Protein AF-A0AAI8TZX7-F1 (afdb_monomer)

Mean predicted aligned error: 7.52 Å

Structure (mmCIF, N/CA/C/O backbone):
data_AF-A0AAI8TZX7-F1
#
_entry.id   AF-A0AAI8TZX7-F1
#
loop_
_atom_site.group_PDB
_atom_site.id
_atom_site.type_symbol
_atom_site.label_atom_id
_atom_site.label_alt_id
_atom_site.label_comp_id
_atom_site.label_asym_id
_atom_site.label_entity_id
_atom_site.label_seq_id
_atom_site.pdbx_PDB_ins_code
_atom_site.Cartn_x
_atom_site.Cartn_y
_atom_site.Cartn_z
_atom_site.occupancy
_atom_site.B_iso_or_equiv
_atom_site.auth_seq_id
_atom_site.auth_comp_id
_atom_site.auth_asym_id
_at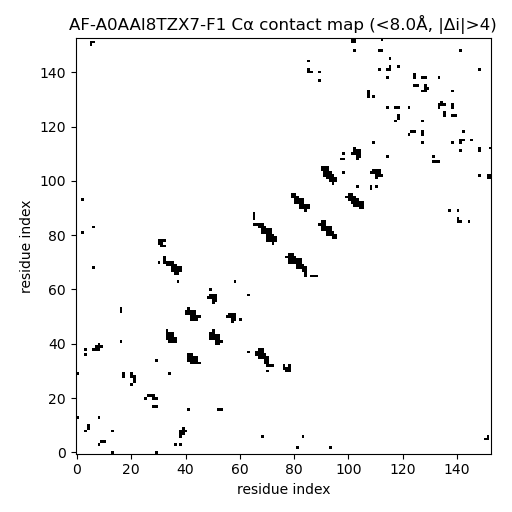om_site.auth_atom_id
_atom_site.pdbx_PDB_model_num
ATOM 1 N N . MET A 1 1 ? -3.632 8.788 9.626 1.00 55.75 1 MET A N 1
ATOM 2 C CA . MET A 1 1 ? -4.712 9.477 8.866 1.00 55.75 1 MET A CA 1
ATOM 3 C C . MET A 1 1 ? -4.371 9.672 7.390 1.00 55.75 1 MET A C 1
ATOM 5 O O . MET A 1 1 ? -5.175 9.258 6.572 1.00 55.75 1 MET A O 1
ATOM 9 N N . ARG A 1 2 ? -3.212 10.247 7.018 1.00 63.22 2 ARG A N 1
ATOM 10 C CA . ARG A 1 2 ? -2.814 10.387 5.598 1.00 63.22 2 ARG A CA 1
ATOM 11 C C . ARG A 1 2 ? -2.735 9.040 4.861 1.00 63.22 2 ARG A C 1
ATOM 13 O O . ARG A 1 2 ? -3.331 8.931 3.805 1.00 63.22 2 ARG A O 1
ATOM 20 N N . ALA A 1 3 ? -2.107 8.025 5.461 1.00 61.03 3 ALA A N 1
ATOM 21 C CA . ALA A 1 3 ? -2.055 6.663 4.914 1.00 61.03 3 ALA A CA 1
ATOM 22 C C . ALA A 1 3 ? -3.452 6.090 4.603 1.00 61.03 3 ALA A C 1
ATOM 24 O O . ALA A 1 3 ? -3.717 5.698 3.478 1.00 61.03 3 ALA A O 1
ATOM 25 N N . LEU A 1 4 ? -4.379 6.146 5.567 1.00 65.88 4 LEU A N 1
ATOM 26 C CA . LEU A 1 4 ? -5.759 5.670 5.395 1.00 65.88 4 LEU A CA 1
ATOM 27 C C . LEU A 1 4 ? -6.553 6.456 4.339 1.00 65.88 4 LEU A C 1
ATOM 29 O O . LEU A 1 4 ? -7.367 5.887 3.625 1.00 65.88 4 LEU A O 1
ATOM 33 N N . ARG A 1 5 ? -6.320 7.769 4.227 1.00 66.75 5 ARG A N 1
ATOM 34 C CA . ARG A 1 5 ? -6.920 8.583 3.164 1.00 66.75 5 ARG A CA 1
ATOM 35 C C . ARG A 1 5 ? -6.368 8.191 1.793 1.00 66.75 5 ARG A C 1
ATOM 37 O O . ARG A 1 5 ? -7.134 8.090 0.847 1.00 66.75 5 ARG A O 1
ATOM 44 N N . ASN A 1 6 ? -5.057 7.981 1.693 1.00 66.62 6 ASN A N 1
ATOM 45 C CA . ASN A 1 6 ? -4.415 7.534 0.459 1.00 66.62 6 ASN A CA 1
ATOM 46 C C . ASN A 1 6 ? -4.840 6.097 0.089 1.00 66.62 6 ASN A C 1
ATOM 48 O O . ASN A 1 6 ? -4.897 5.763 -1.083 1.00 66.62 6 ASN A O 1
ATOM 52 N N . ALA A 1 7 ? -5.235 5.281 1.069 1.00 65.88 7 ALA A N 1
ATOM 53 C CA . ALA A 1 7 ? -5.876 3.985 0.849 1.00 65.88 7 ALA A CA 1
ATOM 54 C C . ALA A 1 7 ? -7.352 4.085 0.388 1.00 65.88 7 ALA A C 1
ATOM 56 O O . ALA A 1 7 ? -8.047 3.077 0.364 1.00 65.88 7 ALA A O 1
ATOM 57 N N . GLY A 1 8 ? -7.855 5.283 0.060 1.00 66.62 8 GLY A N 1
ATOM 58 C CA . GLY A 1 8 ? -9.186 5.492 -0.525 1.00 66.62 8 GLY A CA 1
ATOM 59 C C . GLY A 1 8 ? -10.312 5.811 0.464 1.00 66.62 8 GLY A C 1
ATOM 60 O O . GLY A 1 8 ? -11.426 6.114 0.037 1.00 66.62 8 GLY A O 1
ATOM 61 N N . ILE A 1 9 ? -10.055 5.824 1.778 1.00 71.25 9 ILE A N 1
ATOM 62 C CA . ILE A 1 9 ? -11.135 5.995 2.762 1.00 71.25 9 ILE A CA 1
ATOM 63 C C . ILE A 1 9 ? -11.617 7.456 2.818 1.00 71.25 9 ILE A C 1
ATOM 65 O O . ILE A 1 9 ? -10.820 8.370 3.081 1.00 71.25 9 ILE A O 1
ATOM 69 N N . PRO A 1 10 ? -12.938 7.714 2.706 1.00 74.81 10 PRO A N 1
ATOM 70 C CA . PRO A 1 10 ? -13.490 9.054 2.864 1.00 74.81 10 PRO A CA 1
ATOM 71 C C . PRO A 1 10 ? -13.187 9.661 4.243 1.00 74.81 10 PRO A C 1
ATOM 73 O O . PRO A 1 10 ? -13.473 9.073 5.289 1.00 74.81 10 PRO A O 1
ATOM 76 N N . MET A 1 11 ? -12.702 10.908 4.269 1.00 76.94 11 MET A N 1
ATOM 77 C CA . MET A 1 11 ? -12.326 11.615 5.509 1.00 76.94 11 MET A CA 1
ATOM 78 C C . MET A 1 11 ? -13.459 11.723 6.541 1.00 76.94 11 MET A C 1
ATOM 80 O O . MET A 1 11 ? -13.203 11.736 7.744 1.00 76.94 11 MET A O 1
ATOM 84 N N . GLN A 1 12 ? -14.712 11.810 6.092 1.00 77.88 12 GLN A N 1
ATOM 85 C CA . GLN A 1 12 ? -15.871 11.846 6.987 1.00 77.88 12 GLN A CA 1
ATOM 86 C C . GLN A 1 12 ? -16.063 10.514 7.721 1.00 77.88 12 GLN A C 1
ATOM 88 O O . GLN A 1 12 ? -16.384 10.510 8.908 1.00 77.88 12 GLN A O 1
ATOM 93 N N . LYS A 1 13 ? -15.816 9.396 7.031 1.00 73.56 13 LYS A N 1
ATOM 94 C CA . LYS A 1 13 ? -15.921 8.047 7.589 1.00 73.56 13 LYS A CA 1
ATOM 95 C C . LYS A 1 13 ? -14.802 7.776 8.588 1.00 73.56 13 LYS A C 1
ATOM 97 O O . LYS A 1 13 ? -15.076 7.311 9.688 1.00 73.56 13 LYS A O 1
ATOM 102 N N . LEU A 1 14 ? -13.576 8.192 8.254 1.00 74.62 14 LEU A N 1
ATOM 103 C CA . LEU A 1 14 ? -12.437 8.169 9.178 1.00 74.62 14 LEU A CA 1
ATOM 104 C C . LEU A 1 14 ? -12.723 8.931 10.474 1.00 74.62 14 LEU A C 1
ATOM 106 O O . LEU A 1 14 ? -12.406 8.441 11.554 1.00 74.62 14 LEU A O 1
ATOM 110 N N . ARG A 1 15 ? -13.321 10.125 10.374 1.00 76.19 15 ARG A N 1
ATOM 111 C CA . ARG A 1 15 ? -13.675 10.929 11.551 1.00 76.19 15 ARG A CA 1
ATOM 112 C C . ARG A 1 15 ? -14.724 10.245 12.419 1.00 76.19 15 ARG A C 1
ATOM 114 O O . ARG A 1 15 ? -14.495 10.132 13.612 1.00 76.19 15 ARG A O 1
ATOM 121 N N . ARG A 1 16 ? -15.812 9.743 11.823 1.00 77.69 16 ARG A N 1
ATOM 122 C CA . ARG A 1 16 ? -16.857 9.024 12.570 1.00 77.69 16 ARG A CA 1
ATOM 123 C C . ARG A 1 16 ? -16.295 7.818 13.309 1.00 77.69 16 ARG A C 1
ATOM 125 O O . ARG A 1 16 ? -16.440 7.745 14.517 1.00 77.69 16 ARG A O 1
ATOM 132 N N . ALA A 1 17 ? -15.551 6.961 12.613 1.00 72.75 17 ALA A N 1
ATOM 133 C CA . ALA A 1 17 ? -14.928 5.806 13.246 1.00 72.75 17 ALA A CA 1
ATOM 134 C C . ALA A 1 17 ? -13.955 6.209 14.365 1.00 72.75 17 ALA A C 1
ATOM 136 O O . ALA A 1 17 ? -13.944 5.585 15.418 1.00 72.75 17 ALA A O 1
ATOM 137 N N . ALA A 1 18 ? -13.163 7.273 14.180 1.00 73.06 18 ALA A N 1
ATOM 138 C CA . ALA A 1 18 ? -12.299 7.778 15.245 1.00 73.06 18 ALA A CA 1
ATOM 139 C C . ALA A 1 18 ? -13.096 8.251 16.468 1.00 73.06 18 ALA A C 1
ATOM 141 O O . ALA A 1 18 ? -12.660 8.026 17.594 1.00 73.06 18 ALA A O 1
ATOM 142 N N . ASP A 1 19 ? -14.224 8.925 16.254 1.00 76.19 19 ASP A N 1
ATOM 143 C CA . ASP A 1 19 ? -15.061 9.464 17.323 1.00 76.19 19 ASP A CA 1
ATOM 144 C C . ASP A 1 19 ? -15.831 8.358 18.061 1.00 76.19 19 ASP A C 1
ATOM 146 O O . ASP A 1 19 ? -15.884 8.392 19.291 1.00 76.19 19 ASP A O 1
ATOM 150 N N . ASP A 1 20 ? -16.337 7.351 17.343 1.00 71.00 20 ASP A N 1
ATOM 151 C CA . ASP A 1 20 ? -16.995 6.169 17.916 1.00 71.00 20 ASP A CA 1
ATOM 152 C C . ASP A 1 20 ? -16.009 5.380 18.790 1.00 71.00 20 ASP A C 1
ATOM 154 O O . ASP A 1 20 ? -16.275 5.080 19.954 1.00 71.00 20 ASP A O 1
ATOM 158 N N . LEU A 1 21 ? -14.807 5.139 18.266 1.00 68.19 21 LEU A N 1
ATOM 159 C CA . LEU A 1 21 ? -13.759 4.397 18.960 1.00 68.19 21 LEU A CA 1
ATOM 160 C C . LEU A 1 21 ? -13.156 5.161 20.149 1.00 68.19 21 LEU A C 1
ATOM 162 O O . LEU A 1 21 ? -12.768 4.549 21.146 1.00 68.19 21 LEU A O 1
ATOM 166 N N . ARG A 1 22 ? -13.067 6.497 20.077 1.00 70.94 22 ARG A N 1
ATOM 167 C CA . ARG A 1 22 ? -12.566 7.338 21.182 1.00 70.94 22 ARG A CA 1
ATOM 168 C C . ARG A 1 22 ? -13.424 7.218 22.432 1.00 70.94 22 ARG A C 1
ATOM 170 O O . ARG A 1 22 ? -12.877 7.217 23.533 1.00 70.94 22 ARG A O 1
ATOM 177 N N . GLN A 1 23 ? -14.742 7.127 22.261 1.00 65.94 23 GLN A N 1
ATOM 178 C CA . GLN A 1 23 ? -15.689 7.036 23.374 1.00 65.94 23 GLN A CA 1
ATOM 179 C C . GLN A 1 23 ? -15.546 5.724 24.149 1.00 65.94 23 GLN A C 1
ATOM 181 O O . GLN A 1 23 ? -15.790 5.698 25.353 1.00 65.94 23 GLN A O 1
ATOM 186 N N . THR A 1 24 ? -15.112 4.658 23.480 1.00 60.28 24 THR A N 1
ATOM 187 C CA . THR A 1 24 ? -14.973 3.327 24.077 1.00 60.28 24 THR A CA 1
ATOM 188 C C . THR A 1 24 ? -13.538 2.979 24.471 1.00 60.28 24 THR A C 1
ATOM 190 O O . THR A 1 24 ? -13.358 2.179 25.384 1.00 60.28 24 THR A O 1
ATOM 193 N N . GLN A 1 25 ? -12.512 3.540 23.808 1.00 59.03 25 GLN A N 1
ATOM 194 C CA . GLN A 1 25 ? -11.125 3.050 23.917 1.00 59.03 25 GLN A CA 1
ATOM 195 C C . GLN A 1 25 ? -10.012 4.120 24.038 1.00 59.03 25 GLN A C 1
ATOM 197 O O . GLN A 1 25 ? -8.837 3.757 24.082 1.00 59.03 25 GLN A O 1
ATOM 202 N N . GLY A 1 26 ? -10.327 5.419 24.154 1.00 58.62 26 GLY A N 1
ATOM 203 C CA . GLY A 1 26 ? -9.340 6.466 24.493 1.00 58.62 26 GLY A CA 1
ATOM 204 C C . GLY A 1 26 ? -8.690 7.195 23.302 1.00 58.62 26 GLY A C 1
ATOM 205 O O . GLY A 1 26 ? -9.296 7.360 22.248 1.00 58.62 26 GLY A O 1
ATOM 206 N N . ALA A 1 27 ? -7.475 7.734 23.472 1.00 53.69 27 ALA A N 1
ATOM 207 C CA . ALA A 1 27 ? -6.755 8.467 22.417 1.00 53.69 27 ALA A CA 1
ATOM 208 C C . ALA A 1 27 ? -6.020 7.514 21.447 1.00 53.69 27 ALA A C 1
ATOM 210 O O . ALA A 1 27 ? -5.682 6.398 21.813 1.00 53.69 27 ALA A O 1
ATOM 211 N N . PHE A 1 28 ? -5.764 7.957 20.207 1.00 57.91 28 PHE A N 1
ATOM 212 C CA . PHE A 1 28 ? -5.046 7.200 19.158 1.00 57.91 28 PHE A CA 1
ATOM 213 C C . PHE A 1 28 ? -5.678 5.868 18.705 1.00 57.91 28 PHE A C 1
ATOM 215 O O . PHE A 1 28 ? -4.993 5.022 18.148 1.00 57.91 28 PHE A O 1
ATOM 222 N N . VAL A 1 29 ? -6.996 5.681 18.830 1.00 61.00 29 VAL A N 1
ATOM 223 C CA . VAL A 1 29 ? -7.622 4.381 18.497 1.00 61.00 29 VAL A CA 1
ATOM 224 C C . VAL A 1 29 ? -7.517 3.979 17.019 1.00 61.00 29 VAL A C 1
ATOM 226 O O . VAL A 1 29 ? -7.463 2.798 16.709 1.00 61.00 29 VAL A O 1
ATOM 229 N N . LEU A 1 30 ? -7.379 4.931 16.090 1.00 59.94 30 LEU A N 1
ATOM 230 C CA . LEU A 1 30 ? -7.084 4.598 14.684 1.00 59.94 30 LEU A CA 1
ATOM 231 C C . LEU A 1 30 ? -5.668 4.032 14.457 1.00 59.94 30 LEU A C 1
ATOM 233 O O . LEU A 1 30 ? -5.355 3.606 13.350 1.00 59.94 30 LEU A O 1
ATOM 237 N N . ALA A 1 31 ? -4.812 4.098 15.472 1.00 55.72 31 ALA A N 1
ATOM 238 C CA . ALA A 1 31 ? -3.463 3.551 15.496 1.00 55.72 31 ALA A CA 1
ATOM 239 C C . ALA A 1 31 ? -3.361 2.278 16.358 1.00 55.72 31 ALA A C 1
ATOM 241 O O . ALA A 1 31 ? -2.271 1.738 16.495 1.00 55.72 31 ALA A O 1
ATOM 242 N N . ARG A 1 32 ? -4.477 1.800 16.930 1.00 61.16 32 ARG A N 1
ATOM 243 C CA . ARG A 1 32 ? -4.502 0.588 17.755 1.00 61.16 32 ARG A CA 1
ATOM 244 C C . ARG A 1 32 ? -4.403 -0.707 16.923 1.00 61.16 32 ARG A C 1
ATOM 246 O O . ARG A 1 32 ? -4.718 -0.684 15.731 1.00 61.16 32 ARG A O 1
ATOM 253 N N . PRO A 1 33 ? -4.037 -1.841 17.558 1.00 52.75 33 PRO A N 1
ATOM 254 C CA . PRO A 1 33 ? -3.371 -2.987 16.929 1.00 52.75 33 PRO A CA 1
ATOM 255 C C . PRO A 1 33 ? -4.051 -3.755 15.792 1.00 52.75 33 PRO A C 1
ATOM 257 O O . PRO A 1 33 ? -3.463 -4.670 15.223 1.00 52.75 33 PRO A O 1
ATOM 260 N N . VAL A 1 34 ? -5.307 -3.457 15.483 1.00 58.72 34 VAL A N 1
ATOM 261 C CA . VAL A 1 34 ? -6.177 -4.391 14.757 1.00 58.72 34 VAL A CA 1
ATOM 262 C C . VAL A 1 34 ? -7.059 -3.703 13.725 1.00 58.72 34 VAL A C 1
ATOM 264 O O . VAL A 1 34 ? -8.077 -4.254 13.317 1.00 58.72 34 VAL A O 1
ATOM 267 N N . LEU A 1 35 ? -6.666 -2.503 13.292 1.00 72.25 35 LEU A N 1
ATOM 268 C CA . LEU A 1 35 ? -7.403 -1.745 12.292 1.00 72.25 35 LEU A CA 1
ATOM 269 C C . LEU A 1 35 ? -7.034 -2.203 10.874 1.00 72.25 35 LEU A C 1
ATOM 271 O O . LEU A 1 35 ? -5.906 -2.007 10.412 1.00 72.25 35 LEU A O 1
ATOM 275 N N . PHE A 1 36 ? -8.013 -2.776 10.180 1.00 80.44 36 PHE A N 1
ATOM 276 C CA . PHE A 1 36 ? -7.924 -3.138 8.769 1.00 80.44 36 PHE A CA 1
ATOM 277 C C . PHE A 1 36 ? -8.845 -2.247 7.938 1.00 80.44 36 PHE A C 1
ATOM 279 O O . PHE A 1 36 ? -9.804 -1.659 8.443 1.00 80.44 36 PHE A O 1
ATOM 286 N N . THR A 1 37 ? -8.563 -2.152 6.646 1.00 82.06 37 THR A N 1
ATOM 287 C CA . THR A 1 37 ? -9.407 -1.432 5.692 1.00 82.06 37 THR A CA 1
ATOM 288 C C . THR A 1 37 ? -9.318 -2.065 4.318 1.00 82.06 37 THR A C 1
ATOM 290 O O . THR A 1 37 ? -8.231 -2.424 3.886 1.00 82.06 37 THR A O 1
ATOM 293 N N . ASP A 1 38 ? -10.438 -2.140 3.613 1.00 79.19 38 ASP A N 1
ATOM 294 C CA . ASP A 1 38 ? -10.499 -2.470 2.179 1.00 79.19 38 ASP A CA 1
ATOM 295 C C . ASP A 1 38 ? -10.553 -1.205 1.293 1.00 79.19 38 ASP A C 1
ATOM 297 O O . ASP A 1 38 ? -10.749 -1.279 0.085 1.00 79.19 38 ASP A O 1
ATOM 301 N N . GLY A 1 39 ? -10.420 -0.027 1.912 1.00 74.19 39 GLY A N 1
ATOM 302 C CA . GLY A 1 39 ? -10.540 1.287 1.273 1.00 74.19 39 GLY A CA 1
ATOM 303 C C . GLY A 1 39 ? -11.963 1.849 1.301 1.00 74.19 39 GLY A C 1
ATOM 304 O O . GLY A 1 39 ? -12.156 3.054 1.134 1.00 74.19 39 GLY A O 1
ATOM 305 N N . ILE A 1 40 ? -12.958 1.016 1.604 1.00 77.44 40 ILE A N 1
ATOM 306 C CA . ILE A 1 40 ? -14.362 1.398 1.749 1.00 77.44 40 ILE A CA 1
ATOM 307 C C . ILE A 1 40 ? -14.712 1.467 3.230 1.00 77.44 40 ILE A C 1
ATOM 309 O O . ILE A 1 40 ? -15.184 2.500 3.711 1.00 77.44 40 ILE A O 1
ATOM 313 N N . ASP A 1 41 ? -14.509 0.373 3.949 1.00 82.12 41 ASP A N 1
ATOM 314 C CA . ASP A 1 41 ? -14.886 0.140 5.333 1.00 82.12 41 ASP A CA 1
ATOM 315 C C . ASP A 1 41 ? -13.661 0.012 6.244 1.00 82.12 41 ASP A C 1
ATOM 317 O O . ASP A 1 41 ? -12.565 -0.352 5.828 1.00 82.12 41 ASP A O 1
ATOM 321 N N . LEU A 1 42 ? -13.870 0.339 7.521 1.00 83.31 42 LEU A N 1
ATOM 322 C CA . LEU A 1 42 ? -12.895 0.095 8.574 1.00 83.31 42 LEU A CA 1
ATOM 323 C C . LEU A 1 42 ? -13.311 -1.133 9.363 1.00 83.31 42 LEU A C 1
ATOM 325 O O . LEU A 1 42 ? -14.482 -1.265 9.732 1.00 83.31 42 LEU A O 1
ATOM 329 N N . TYR A 1 43 ? -12.336 -1.971 9.674 1.00 85.56 43 TYR A N 1
ATOM 330 C CA . TYR A 1 43 ? -12.535 -3.213 10.390 1.00 85.56 43 TYR A CA 1
ATOM 331 C C . TYR A 1 43 ? -11.615 -3.296 11.603 1.00 85.56 43 TYR A C 1
ATOM 333 O O . TYR A 1 43 ? -10.515 -2.746 11.599 1.00 85.56 43 TYR A O 1
ATOM 341 N N . LEU A 1 44 ? -12.073 -4.003 12.626 1.00 84.06 44 LEU A N 1
ATOM 342 C CA . LEU A 1 44 ? -11.358 -4.311 13.850 1.00 84.06 44 LEU A CA 1
ATOM 343 C C . LEU A 1 44 ? -11.334 -5.827 14.025 1.00 84.06 44 LEU A C 1
ATOM 345 O O . LEU A 1 44 ? -12.373 -6.474 13.898 1.00 84.06 44 LEU A O 1
ATOM 349 N N . ARG A 1 45 ? -10.169 -6.403 14.316 1.00 82.38 45 ARG A N 1
ATOM 350 C CA . ARG A 1 45 ? -10.087 -7.810 14.718 1.00 82.38 45 ARG A CA 1
ATOM 351 C C . ARG A 1 45 ? -10.177 -7.940 16.236 1.00 82.38 45 ARG A C 1
ATOM 353 O O . ARG A 1 45 ? -9.345 -7.392 16.952 1.00 82.38 45 ARG A O 1
ATOM 360 N N . GLU A 1 46 ? -11.148 -8.708 16.712 1.00 78.31 46 GLU A N 1
ATOM 361 C CA . GLU A 1 46 ? -11.342 -9.022 18.129 1.00 78.31 46 GLU A CA 1
ATOM 362 C C . GLU A 1 46 ? -11.531 -10.531 18.295 1.00 78.31 46 GLU A C 1
ATOM 364 O O . GLU A 1 46 ? -12.305 -11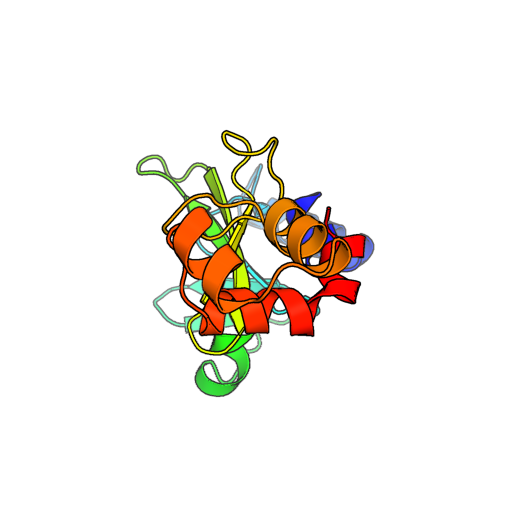.152 17.574 1.00 78.31 46 GLU A O 1
ATOM 369 N N . HIS A 1 47 ? -10.805 -11.142 19.236 1.00 80.25 47 HIS A N 1
ATOM 370 C CA . HIS A 1 47 ? -10.889 -12.584 19.529 1.00 80.25 47 HIS A CA 1
ATOM 371 C C . HIS A 1 47 ? -10.693 -13.516 18.314 1.00 80.25 47 HIS A C 1
AT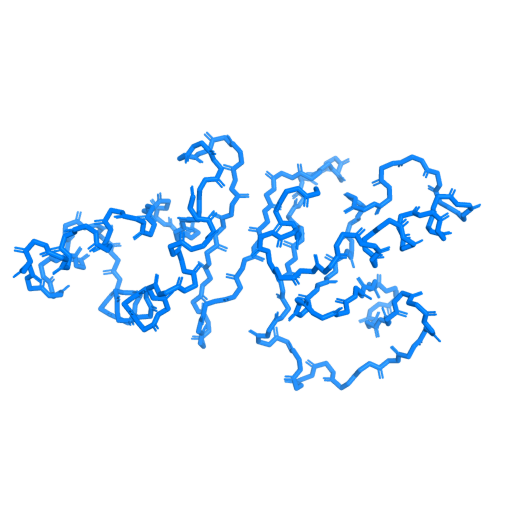OM 373 O O . HIS A 1 47 ? -11.177 -14.642 18.310 1.00 80.25 47 HIS A O 1
ATOM 379 N N . GLY A 1 48 ? -9.944 -13.062 17.303 1.00 80.12 48 GLY A N 1
ATOM 380 C CA . GLY A 1 48 ? -9.658 -13.821 16.082 1.00 80.12 48 GLY A CA 1
ATOM 381 C C . GLY A 1 48 ? -10.572 -13.482 14.906 1.00 80.12 48 GLY A C 1
ATOM 382 O O . GLY A 1 48 ? -10.153 -13.679 13.768 1.00 80.12 48 GLY A O 1
ATOM 383 N N . ASP A 1 49 ? -11.723 -12.863 15.155 1.00 85.00 49 ASP A N 1
ATOM 384 C CA . ASP A 1 49 ? -12.707 -12.525 14.128 1.00 85.00 49 ASP A CA 1
ATOM 385 C C . ASP A 1 49 ? -12.595 -11.063 13.699 1.00 85.00 49 ASP A C 1
ATOM 387 O O . ASP A 1 49 ? -12.291 -10.179 14.503 1.00 85.00 49 ASP A O 1
ATOM 391 N N . LEU A 1 50 ? -12.850 -10.802 12.419 1.00 86.75 50 LEU A N 1
ATOM 392 C CA . LEU A 1 50 ? -12.865 -9.456 11.862 1.00 86.75 50 LEU A CA 1
ATOM 393 C C . LEU A 1 50 ? -14.287 -8.880 11.894 1.00 86.75 50 LEU A C 1
ATOM 395 O O . LEU A 1 50 ? -15.229 -9.515 11.432 1.00 86.75 50 LEU A O 1
ATOM 399 N N . TYR A 1 51 ? -14.433 -7.654 12.388 1.00 87.69 51 TYR A N 1
ATOM 400 C CA . TYR A 1 51 ? -15.709 -6.951 12.497 1.00 87.69 51 TYR A CA 1
ATOM 401 C C . TYR A 1 51 ? -15.610 -5.573 11.877 1.00 87.69 51 TYR A C 1
ATOM 403 O O . TYR A 1 51 ? -14.635 -4.853 12.075 1.00 87.69 51 TYR A O 1
ATOM 411 N N . ARG A 1 52 ? -16.640 -5.156 11.155 1.00 87.75 52 ARG A N 1
ATOM 412 C CA . ARG A 1 52 ? -16.724 -3.801 10.629 1.00 87.75 52 ARG A CA 1
ATOM 413 C C . ARG A 1 52 ? -17.092 -2.812 11.733 1.00 87.75 52 ARG A C 1
ATOM 415 O O . ARG A 1 52 ? -18.050 -3.019 12.464 1.00 87.75 52 ARG A O 1
ATOM 422 N N . ILE A 1 53 ? -16.362 -1.703 11.833 1.00 83.62 53 ILE A N 1
ATOM 423 C CA . ILE A 1 53 ? -16.467 -0.771 12.971 1.00 83.62 53 ILE A CA 1
ATOM 424 C C . ILE A 1 53 ? -17.828 -0.067 13.030 1.00 83.62 53 ILE A C 1
ATOM 426 O O . ILE A 1 53 ? -18.322 0.218 14.114 1.00 83.62 53 ILE A O 1
ATOM 430 N N . HIS A 1 54 ? -18.442 0.229 11.882 1.00 79.44 54 HIS A N 1
ATOM 431 C CA . HIS A 1 54 ? -19.637 1.075 11.859 1.00 79.44 54 HIS A CA 1
ATOM 432 C C . HIS A 1 54 ? -20.928 0.358 12.292 1.00 79.44 54 HIS A C 1
ATOM 434 O O . HIS A 1 54 ? -21.854 1.020 12.752 1.00 79.44 54 HIS A O 1
ATOM 440 N N . ASP A 1 55 ? -21.016 -0.961 12.108 1.00 82.75 55 ASP A N 1
ATOM 441 C CA . ASP A 1 55 ? -22.227 -1.751 12.371 1.00 82.75 55 ASP A CA 1
ATOM 442 C C . ASP A 1 55 ? -21.967 -3.110 13.041 1.00 82.75 55 ASP A C 1
ATOM 444 O O . ASP A 1 55 ? -22.915 -3.819 13.371 1.00 82.75 55 ASP A O 1
ATOM 448 N N . GLY A 1 56 ? -20.704 -3.481 13.255 1.00 84.12 56 GLY A N 1
ATOM 449 C CA . GLY A 1 56 ? -20.312 -4.755 13.853 1.00 84.12 56 GLY A CA 1
ATOM 450 C C . GLY A 1 56 ? -20.461 -5.961 12.924 1.00 84.12 56 GLY A C 1
ATOM 451 O O . GLY A 1 56 ? -20.343 -7.092 13.392 1.00 84.12 56 GLY A O 1
ATOM 452 N N . GLN A 1 57 ? -20.729 -5.773 11.626 1.00 88.50 57 GLN A N 1
ATOM 453 C CA . GLN A 1 57 ? -20.916 -6.905 10.716 1.00 88.50 57 GLN A CA 1
ATOM 454 C C . GLN A 1 57 ? -19.599 -7.671 10.507 1.00 88.50 57 GLN A C 1
ATOM 456 O O . GLN A 1 57 ? -18.558 -7.070 10.234 1.00 88.50 57 GLN A O 1
ATOM 461 N N . GLN A 1 58 ? -19.659 -9.003 10.576 1.00 90.31 58 GLN A N 1
ATOM 462 C CA . GLN A 1 58 ? -18.559 -9.878 10.172 1.00 90.31 58 GLN A CA 1
ATOM 463 C C . GLN A 1 58 ? -18.565 -10.056 8.644 1.00 90.31 58 GLN A C 1
ATOM 465 O O . GLN A 1 58 ? -19.566 -10.527 8.089 1.00 90.31 58 GLN A O 1
ATOM 470 N N . PRO A 1 59 ? -17.492 -9.672 7.934 1.00 87.38 59 PRO A N 1
ATOM 471 C CA . PRO A 1 59 ? -17.334 -9.997 6.526 1.00 87.38 59 PRO A CA 1
ATOM 472 C C . PRO A 1 59 ? -16.891 -11.457 6.348 1.00 87.38 59 PRO A C 1
ATOM 474 O O . PRO A 1 59 ? -16.385 -12.092 7.271 1.00 87.38 59 PRO A O 1
ATOM 477 N N . ILE A 1 60 ? -17.021 -11.974 5.125 1.00 87.31 60 ILE A N 1
ATOM 478 C CA . ILE A 1 60 ? -16.389 -13.242 4.739 1.00 87.31 60 ILE A CA 1
ATOM 479 C C . ILE A 1 60 ? -14.902 -12.950 4.523 1.00 87.31 60 ILE A C 1
ATOM 481 O O . ILE A 1 60 ? -14.524 -12.381 3.496 1.00 87.31 60 ILE A O 1
ATOM 485 N N . GLU A 1 61 ? -14.068 -13.274 5.512 1.00 84.75 61 GLU A N 1
ATOM 486 C CA . GLU A 1 61 ? -12.665 -12.853 5.540 1.00 84.75 61 GLU A CA 1
ATOM 487 C C . GLU A 1 61 ? -11.888 -13.347 4.313 1.00 84.75 61 GLU A C 1
ATOM 489 O O . GLU A 1 61 ? -11.100 -12.591 3.751 1.00 84.75 61 GLU A O 1
ATOM 494 N N . GLU A 1 62 ? -12.144 -14.566 3.838 1.00 84.38 62 GLU A N 1
ATOM 495 C CA . GLU A 1 62 ? -11.494 -15.139 2.653 1.00 84.38 62 GLU A CA 1
ATOM 496 C C . GLU A 1 62 ? -11.716 -14.308 1.387 1.00 84.38 62 GLU A C 1
ATOM 498 O O . GLU A 1 62 ? -10.848 -14.277 0.521 1.00 84.38 62 GLU A O 1
ATOM 503 N N . VAL A 1 63 ? -12.855 -13.617 1.289 1.00 83.94 63 VAL A N 1
ATOM 504 C CA . VAL A 1 63 ? -13.199 -12.789 0.126 1.00 83.94 63 VAL A CA 1
ATOM 505 C C . VAL A 1 63 ? -12.466 -11.454 0.173 1.00 83.94 63 VAL A C 1
ATOM 507 O O . VAL A 1 63 ? -12.035 -10.948 -0.859 1.00 83.94 63 VAL A O 1
ATOM 510 N N . ILE A 1 64 ? -12.322 -10.873 1.365 1.00 82.00 64 ILE A N 1
ATOM 511 C CA . ILE A 1 64 ? -11.783 -9.517 1.509 1.00 82.00 64 ILE A CA 1
ATOM 512 C C . ILE A 1 64 ? -10.292 -9.482 1.845 1.00 82.00 64 ILE A C 1
ATOM 514 O O . ILE A 1 64 ? -9.673 -8.433 1.694 1.00 82.00 64 ILE A O 1
ATOM 518 N N . ARG A 1 65 ? -9.693 -10.603 2.273 1.00 82.56 65 ARG A N 1
ATOM 519 C CA . ARG A 1 65 ? -8.304 -10.686 2.764 1.00 82.56 65 ARG A CA 1
ATOM 520 C C . ARG A 1 65 ? -7.294 -10.044 1.817 1.00 82.56 65 ARG A C 1
ATOM 522 O O . ARG A 1 65 ? -6.414 -9.332 2.289 1.00 82.56 65 ARG A O 1
ATOM 529 N N . ASN A 1 66 ? -7.443 -10.260 0.511 1.00 79.38 66 ASN A N 1
ATOM 530 C CA . ASN A 1 66 ? -6.521 -9.737 -0.501 1.00 79.38 66 ASN A CA 1
ATOM 531 C C . ASN A 1 66 ? -6.644 -8.220 -0.710 1.00 79.38 66 ASN A C 1
ATOM 533 O O . ASN A 1 66 ? -5.767 -7.622 -1.316 1.00 79.38 66 ASN A O 1
ATOM 537 N N . TYR A 1 67 ? -7.692 -7.591 -0.180 1.00 77.56 67 TYR A N 1
ATOM 538 C CA . TYR A 1 67 ? -7.921 -6.148 -0.255 1.00 77.56 67 TYR A CA 1
ATOM 539 C C . TYR A 1 67 ? -7.631 -5.439 1.074 1.00 77.56 67 TYR A C 1
ATOM 541 O O . TYR A 1 67 ? -7.589 -4.210 1.126 1.00 77.56 67 TYR A O 1
ATOM 549 N N . LEU A 1 68 ? -7.412 -6.194 2.158 1.00 81.88 68 LEU A N 1
ATOM 550 C CA . LEU A 1 68 ? -7.193 -5.627 3.481 1.00 81.88 68 LEU A CA 1
ATOM 551 C C . LEU A 1 68 ? -5.798 -5.011 3.607 1.00 81.88 68 LEU A C 1
ATOM 553 O O . LEU A 1 68 ? -4.791 -5.699 3.768 1.00 81.88 68 LEU A O 1
ATOM 557 N N . SER A 1 69 ? -5.767 -3.686 3.636 1.00 81.44 69 SER A N 1
ATOM 558 C CA . SER A 1 69 ? -4.638 -2.921 4.155 1.00 81.44 69 SER A CA 1
ATOM 559 C C . SER A 1 69 ? -4.654 -2.931 5.683 1.00 81.44 69 SER A C 1
ATOM 561 O O . SER A 1 69 ? -5.726 -2.925 6.300 1.00 81.44 69 SER A O 1
ATOM 563 N N . ARG A 1 70 ? -3.475 -2.913 6.311 1.00 82.94 70 ARG A N 1
ATOM 564 C CA . ARG A 1 70 ? -3.338 -2.953 7.778 1.00 82.94 70 ARG A CA 1
ATOM 565 C C . ARG A 1 70 ? -2.261 -2.010 8.294 1.00 82.94 70 ARG A C 1
ATOM 567 O O . ARG A 1 70 ? -1.267 -1.752 7.618 1.00 82.94 70 ARG A O 1
ATOM 574 N N . VAL A 1 71 ? -2.441 -1.549 9.526 1.00 80.88 71 VAL A N 1
ATOM 575 C CA . VAL A 1 71 ? -1.378 -0.890 10.295 1.00 80.88 71 VAL A CA 1
ATOM 576 C C . VAL A 1 71 ? -0.395 -1.954 10.795 1.00 80.88 71 VAL A C 1
ATOM 578 O O . VAL A 1 71 ? -0.811 -3.008 11.272 1.00 80.88 71 VAL A O 1
ATOM 581 N N . VAL A 1 72 ? 0.902 -1.685 10.660 1.00 81.38 72 VAL A N 1
ATOM 582 C CA . VAL A 1 72 ? 1.990 -2.472 11.257 1.00 81.38 72 VAL A CA 1
ATOM 583 C C . VAL A 1 72 ? 2.356 -1.842 12.591 1.00 81.38 72 VAL A C 1
ATOM 585 O O . VAL A 1 72 ? 2.376 -0.614 12.698 1.00 81.38 72 VAL A O 1
ATOM 588 N N . LEU A 1 73 ? 2.646 -2.676 13.584 1.00 76.69 73 LEU A N 1
ATOM 589 C CA . LEU A 1 73 ? 3.016 -2.255 14.930 1.00 76.69 73 LEU A CA 1
ATOM 590 C C . LEU A 1 73 ? 4.409 -2.754 15.287 1.00 76.69 73 LEU A C 1
ATOM 592 O O . LEU A 1 73 ? 4.877 -3.738 14.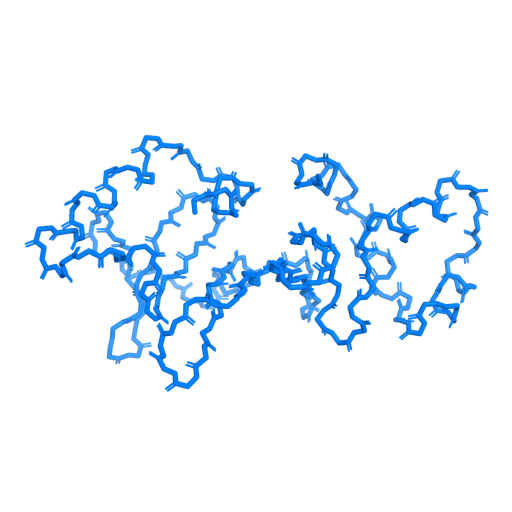711 1.00 76.69 73 LEU A O 1
ATOM 596 N N . ASP A 1 74 ? 5.033 -2.102 16.257 1.00 79.44 74 ASP A N 1
ATOM 597 C CA . ASP A 1 74 ? 6.185 -2.649 16.969 1.00 79.44 74 ASP A CA 1
ATOM 598 C C . ASP A 1 74 ? 5.782 -3.445 18.227 1.00 79.44 74 ASP A C 1
ATOM 600 O O . ASP A 1 74 ? 4.603 -3.633 18.540 1.00 79.44 74 ASP A O 1
ATOM 604 N N . ASP A 1 75 ? 6.797 -3.906 18.961 1.00 79.06 75 ASP A N 1
ATOM 605 C CA . ASP A 1 75 ? 6.662 -4.656 20.215 1.00 79.06 75 ASP A CA 1
ATOM 606 C C . ASP A 1 75 ? 6.010 -3.845 21.354 1.00 79.06 75 ASP A C 1
ATOM 608 O O . ASP A 1 75 ? 5.641 -4.412 22.386 1.00 79.06 75 ASP A O 1
ATOM 612 N N . HIS A 1 76 ? 5.878 -2.525 21.198 1.00 74.12 76 HIS A N 1
ATOM 613 C CA . HIS A 1 76 ? 5.235 -1.621 22.152 1.00 74.12 76 HIS A CA 1
ATOM 614 C C . HIS A 1 76 ? 3.797 -1.263 21.755 1.00 74.12 76 HIS A C 1
ATOM 616 O O . HIS A 1 76 ? 3.173 -0.438 22.420 1.00 74.12 76 HIS A O 1
ATOM 622 N N . GLU A 1 77 ? 3.254 -1.924 20.726 1.00 67.81 77 GLU A N 1
ATOM 623 C CA . GLU A 1 77 ? 1.934 -1.658 20.147 1.00 67.81 77 GLU A CA 1
ATOM 624 C C . GLU A 1 77 ? 1.814 -0.271 19.489 1.00 67.81 77 GLU A C 1
ATOM 626 O O . GLU A 1 77 ? 0.699 0.202 19.237 1.00 67.81 77 GLU A O 1
ATOM 631 N N . ASP A 1 78 ? 2.941 0.368 19.163 1.00 70.75 78 ASP A N 1
ATOM 632 C CA . ASP A 1 78 ? 2.962 1.653 18.477 1.00 70.75 78 ASP A CA 1
ATOM 633 C C . ASP A 1 78 ? 2.933 1.458 16.946 1.00 70.75 78 ASP A C 1
ATOM 635 O O . ASP A 1 78 ? 3.600 0.570 16.407 1.00 70.75 78 ASP A O 1
ATOM 639 N N . PRO A 1 79 ? 2.168 2.277 16.196 1.00 74.94 79 PRO A N 1
ATOM 640 C CA . PRO A 1 79 ? 2.064 2.166 14.743 1.00 74.94 79 PRO A CA 1
ATOM 641 C C . PRO A 1 79 ? 3.372 2.569 14.051 1.00 74.94 79 PRO A C 1
ATOM 643 O O . PRO A 1 79 ? 3.780 3.732 14.090 1.00 74.94 79 PRO A O 1
ATOM 646 N N . THR A 1 80 ? 3.980 1.640 13.322 1.00 84.50 80 THR A N 1
ATOM 647 C CA . THR A 1 80 ? 5.254 1.863 12.626 1.00 84.50 80 THR A CA 1
ATOM 648 C C . THR A 1 80 ? 5.093 2.038 11.126 1.00 84.50 80 THR A C 1
ATOM 650 O O . THR A 1 80 ? 5.782 2.863 10.534 1.00 84.50 80 THR A O 1
ATOM 653 N N . ALA A 1 81 ? 4.166 1.321 10.493 1.00 86.81 81 ALA A N 1
ATOM 654 C CA . ALA A 1 81 ? 3.978 1.388 9.048 1.00 86.81 81 ALA A CA 1
ATOM 655 C C . ALA A 1 81 ? 2.544 1.052 8.624 1.00 86.81 81 ALA A C 1
ATOM 657 O O . ALA A 1 81 ? 1.676 0.742 9.443 1.00 86.81 81 ALA A O 1
ATOM 658 N N . PHE A 1 82 ? 2.276 1.132 7.324 1.00 86.38 82 PHE A N 1
ATOM 659 C CA . PHE A 1 82 ? 0.996 0.744 6.740 1.00 86.38 82 PHE A CA 1
ATOM 660 C C . PHE A 1 82 ? 1.213 -0.173 5.537 1.00 86.38 82 PHE A C 1
ATOM 662 O O . PHE A 1 82 ? 1.806 0.255 4.547 1.00 86.38 82 PHE A O 1
ATOM 669 N N . CYS A 1 83 ? 0.734 -1.413 5.624 1.00 89.00 83 CYS A N 1
ATOM 670 C CA . CYS A 1 83 ? 0.781 -2.389 4.537 1.00 89.00 83 CYS A CA 1
ATOM 671 C C . CYS A 1 83 ? -0.403 -2.183 3.591 1.00 89.00 83 CYS A C 1
ATOM 673 O O . CYS A 1 83 ? -1.551 -2.101 4.032 1.00 89.00 83 CYS A O 1
ATOM 675 N N . LEU A 1 84 ? -0.105 -2.161 2.300 1.00 88.44 84 LEU A N 1
ATOM 676 C CA . LEU A 1 84 ? -1.018 -2.022 1.178 1.00 88.44 84 LEU A CA 1
ATOM 677 C C . LEU A 1 84 ? -0.905 -3.287 0.315 1.00 88.44 84 LEU A C 1
ATOM 679 O O . LEU A 1 84 ? 0.173 -3.533 -0.232 1.00 88.44 84 LEU A O 1
ATOM 683 N N . PRO A 1 85 ? -1.962 -4.098 0.170 1.00 87.69 85 PRO A N 1
ATOM 684 C CA . PRO A 1 85 ? -1.944 -5.167 -0.814 1.00 87.69 85 PRO A CA 1
ATOM 685 C C . PRO A 1 85 ? -1.945 -4.560 -2.221 1.00 87.69 85 PRO A C 1
ATOM 687 O O . PRO A 1 85 ? -2.693 -3.618 -2.489 1.00 87.69 85 PRO A O 1
ATOM 690 N N . LEU A 1 86 ? -1.084 -5.079 -3.093 1.00 87.75 86 LEU A N 1
ATOM 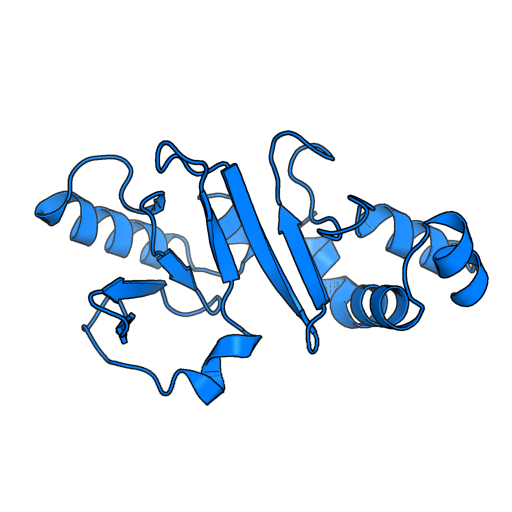691 C CA . LEU A 1 86 ? -0.994 -4.656 -4.487 1.00 87.75 86 LEU A CA 1
ATOM 692 C C . LEU A 1 86 ? -1.644 -5.695 -5.399 1.00 87.75 86 LEU A C 1
ATOM 694 O O . LEU A 1 86 ? -2.553 -5.367 -6.146 1.00 87.75 86 LEU A O 1
ATOM 698 N N . ASP A 1 87 ? -1.201 -6.945 -5.287 1.00 86.12 87 ASP A N 1
ATOM 699 C CA . ASP A 1 87 ? -1.682 -8.081 -6.074 1.00 86.12 87 ASP A CA 1
ATOM 700 C C . ASP A 1 87 ? -1.441 -9.384 -5.294 1.00 86.12 87 ASP A C 1
ATOM 702 O O . ASP A 1 87 ? -0.900 -9.335 -4.188 1.00 86.12 87 ASP A O 1
ATOM 706 N N . ASP A 1 88 ? -1.830 -10.540 -5.843 1.00 81.38 88 ASP A N 1
ATOM 707 C CA . ASP A 1 88 ? -1.728 -11.870 -5.212 1.00 81.38 88 ASP A CA 1
ATOM 708 C C . ASP A 1 88 ? -0.379 -12.131 -4.499 1.00 81.38 88 ASP A C 1
ATOM 710 O O . ASP A 1 88 ? 0.595 -12.604 -5.082 1.00 81.38 88 ASP A O 1
ATOM 714 N N . GLY A 1 89 ? -0.332 -11.835 -3.194 1.00 83.88 89 GLY A N 1
ATOM 715 C CA . GLY A 1 89 ? 0.851 -11.988 -2.338 1.00 83.88 89 GLY A CA 1
ATOM 716 C C . GLY A 1 89 ? 1.875 -10.846 -2.394 1.00 83.88 89 GLY A C 1
ATOM 717 O O . GLY A 1 89 ? 2.787 -10.831 -1.570 1.00 83.88 89 GLY A O 1
ATOM 718 N N . ILE A 1 90 ? 1.719 -9.871 -3.292 1.00 90.50 90 ILE A N 1
ATOM 719 C CA . ILE A 1 90 ? 2.614 -8.714 -3.429 1.00 90.50 90 ILE A CA 1
ATOM 720 C C . ILE A 1 90 ? 2.056 -7.548 -2.617 1.00 90.50 90 ILE A C 1
ATOM 722 O O . ILE A 1 90 ? 0.904 -7.141 -2.784 1.00 90.50 90 ILE A O 1
ATOM 726 N N . GLN A 1 91 ? 2.883 -6.990 -1.734 1.00 91.75 91 GLN A N 1
ATOM 727 C CA . GLN A 1 91 ? 2.483 -5.922 -0.822 1.00 91.75 91 GLN A CA 1
ATOM 728 C C . GLN A 1 91 ? 3.479 -4.765 -0.853 1.00 91.75 91 GLN A C 1
ATOM 730 O O . GLN A 1 91 ? 4.694 -4.952 -0.934 1.00 91.75 91 GLN A O 1
ATOM 735 N N . LEU A 1 92 ? 2.944 -3.553 -0.748 1.00 93.31 92 LEU A N 1
ATOM 736 C CA . LEU A 1 92 ? 3.709 -2.341 -0.508 1.00 93.31 92 LEU A CA 1
ATOM 737 C C . LEU A 1 92 ? 3.555 -1.920 0.949 1.00 93.31 92 LEU A C 1
ATOM 739 O O . LEU A 1 92 ? 2.549 -2.186 1.601 1.00 93.31 92 LEU A O 1
ATOM 743 N N . VAL A 1 93 ? 4.542 -1.202 1.456 1.00 92.88 93 VAL A N 1
ATOM 744 C CA . VAL A 1 93 ? 4.557 -0.641 2.798 1.00 92.88 93 VAL A CA 1
ATOM 745 C C . VAL A 1 9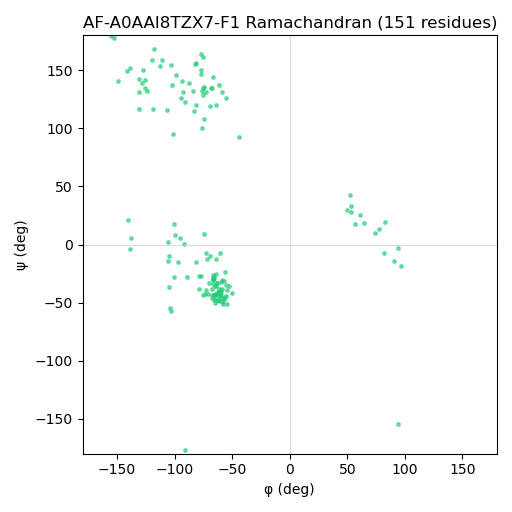3 ? 4.811 0.856 2.703 1.00 92.88 93 VAL A C 1
ATOM 747 O O . VAL A 1 93 ? 5.689 1.318 1.973 1.00 92.88 93 VAL A O 1
ATOM 750 N N . MET A 1 94 ? 4.028 1.625 3.455 1.00 90.88 94 MET A N 1
ATOM 751 C CA . MET A 1 94 ? 4.293 3.028 3.756 1.00 90.88 94 MET A CA 1
ATOM 752 C C . MET A 1 94 ? 4.872 3.114 5.168 1.00 90.88 94 MET A C 1
ATOM 754 O O . MET A 1 94 ? 4.133 3.131 6.153 1.00 90.88 94 MET A O 1
ATOM 758 N N . ASP A 1 95 ? 6.197 3.146 5.250 1.00 90.50 95 ASP A N 1
ATOM 759 C CA . ASP A 1 95 ? 6.963 3.262 6.492 1.00 90.50 95 ASP A CA 1
ATOM 760 C C . ASP A 1 95 ? 7.558 4.680 6.579 1.00 90.50 95 ASP A C 1
ATOM 762 O O . ASP A 1 95 ? 8.373 5.038 5.727 1.00 90.50 95 ASP A O 1
ATOM 766 N N . PRO A 1 96 ? 7.176 5.522 7.560 1.00 87.44 96 PRO A N 1
ATOM 767 C CA . PRO A 1 96 ? 7.676 6.892 7.681 1.00 87.44 96 PRO A CA 1
ATOM 768 C C . PRO A 1 96 ? 9.204 7.008 7.774 1.00 87.44 96 PRO A C 1
ATOM 770 O O . PRO A 1 96 ? 9.740 8.069 7.448 1.00 87.44 96 PRO A O 1
ATOM 773 N N . LEU A 1 97 ? 9.901 5.955 8.211 1.00 89.12 97 LEU A N 1
ATOM 774 C CA . LEU A 1 97 ? 11.357 5.942 8.360 1.00 89.12 97 LEU A CA 1
ATOM 775 C C . LEU A 1 97 ? 12.092 5.686 7.036 1.00 89.12 97 LEU A C 1
ATOM 777 O O . LEU A 1 97 ? 13.289 5.955 6.943 1.00 89.12 97 LEU A O 1
ATOM 781 N N . PHE A 1 98 ? 11.392 5.213 6.001 1.00 89.44 98 PHE A N 1
ATOM 782 C CA . PHE A 1 98 ? 11.976 4.854 4.709 1.00 89.44 98 PHE A CA 1
ATOM 783 C C . PHE A 1 98 ? 11.263 5.574 3.570 1.00 89.44 98 PHE A C 1
ATOM 785 O O . PHE A 1 98 ? 10.051 5.761 3.589 1.00 89.44 98 PHE A O 1
ATOM 792 N N . ASN A 1 99 ? 12.016 6.007 2.555 1.00 90.06 99 ASN A N 1
ATOM 793 C CA . ASN A 1 99 ? 11.464 6.656 1.356 1.00 90.06 99 ASN A CA 1
ATOM 794 C C . ASN A 1 99 ? 10.472 7.804 1.661 1.00 90.06 99 ASN A C 1
ATOM 796 O O . ASN A 1 99 ? 9.538 8.049 0.898 1.00 90.06 99 ASN A O 1
ATOM 800 N N . ALA A 1 100 ? 10.655 8.495 2.795 1.00 89.06 100 ALA A N 1
ATOM 801 C CA . ALA A 1 100 ? 9.752 9.526 3.315 1.00 89.06 100 ALA A CA 1
ATOM 802 C C . ALA A 1 100 ? 8.276 9.076 3.452 1.00 89.06 100 ALA A C 1
ATOM 804 O O . ALA A 1 100 ? 7.355 9.877 3.256 1.00 89.06 100 ALA A O 1
ATOM 805 N N . GLY A 1 101 ? 8.040 7.799 3.772 1.00 87.12 101 GLY A N 1
ATOM 806 C CA . GLY A 1 101 ? 6.702 7.223 3.904 1.00 87.12 101 GLY A CA 1
ATOM 807 C C . GLY A 1 101 ? 6.007 6.912 2.581 1.00 87.12 101 GLY A C 1
ATOM 808 O O . GLY A 1 101 ? 4.794 6.699 2.582 1.00 87.12 101 GLY A O 1
ATOM 809 N N . ARG A 1 102 ? 6.730 6.915 1.454 1.00 90.62 102 ARG A N 1
ATOM 810 C CA . ARG A 1 102 ? 6.173 6.540 0.146 1.00 90.62 102 ARG A CA 1
ATOM 811 C C . ARG A 1 102 ? 6.030 5.019 0.003 1.00 90.62 102 ARG A C 1
ATOM 813 O O . ARG A 1 102 ? 6.847 4.287 0.569 1.00 90.62 102 ARG A O 1
ATOM 820 N N . PRO A 1 103 ? 5.047 4.537 -0.784 1.00 93.75 103 PRO A N 1
ATOM 821 C CA . PRO A 1 103 ? 4.864 3.110 -1.030 1.00 93.75 103 PRO A CA 1
ATOM 822 C C . PRO A 1 103 ? 6.134 2.453 -1.572 1.00 93.75 103 PRO A C 1
ATOM 824 O O . PRO A 1 103 ? 6.711 2.902 -2.567 1.00 93.75 103 PRO A O 1
ATOM 827 N N . SER A 1 104 ? 6.565 1.395 -0.896 1.00 95.25 104 SER A N 1
ATOM 828 C CA . SER A 1 104 ? 7.781 0.647 -1.218 1.00 95.25 104 SER A CA 1
ATOM 829 C C . SER A 1 104 ? 7.545 -0.843 -1.016 1.00 95.25 104 SER A C 1
ATOM 831 O O . SER A 1 104 ? 6.762 -1.208 -0.146 1.00 95.25 104 SER A O 1
ATOM 833 N N . LEU A 1 105 ? 8.216 -1.706 -1.774 1.00 94.44 105 LEU A N 1
ATOM 834 C CA . LEU A 1 105 ? 8.153 -3.151 -1.538 1.00 94.44 105 LEU A CA 1
ATOM 835 C C . LEU A 1 105 ? 8.694 -3.480 -0.141 1.00 94.44 105 LEU A C 1
ATOM 837 O O . LEU A 1 105 ? 9.703 -2.916 0.288 1.00 94.44 105 LEU A O 1
ATOM 841 N N . GLU A 1 106 ? 8.013 -4.368 0.584 1.00 87.12 106 GLU A N 1
ATOM 842 C CA . GLU A 1 106 ? 8.361 -4.689 1.977 1.00 87.12 106 GLU A CA 1
ATOM 843 C C . GLU A 1 106 ? 9.766 -5.297 2.099 1.00 87.12 106 GLU A C 1
ATOM 845 O O . GLU A 1 106 ? 10.553 -4.893 2.960 1.00 87.12 106 GLU A O 1
ATOM 850 N N . SER A 1 107 ? 10.075 -6.236 1.202 1.00 85.81 107 SER A N 1
ATOM 851 C CA . SER A 1 107 ? 11.290 -7.055 1.194 1.00 85.81 107 SER A CA 1
ATOM 852 C C . SER A 1 107 ? 12.553 -6.245 0.896 1.00 85.81 107 SER A C 1
ATOM 854 O O . SER A 1 107 ? 13.559 -6.385 1.589 1.00 85.81 107 SER A O 1
ATOM 856 N N . THR A 1 108 ? 12.502 -5.380 -0.115 1.00 92.38 108 THR A N 1
ATOM 857 C CA . THR A 1 108 ? 13.671 -4.658 -0.646 1.00 92.38 108 THR A CA 1
ATOM 858 C C . THR A 1 108 ? 13.709 -3.189 -0.256 1.00 92.38 108 THR A C 1
ATOM 860 O O . THR A 1 108 ? 14.735 -2.533 -0.421 1.00 92.38 108 THR A O 1
ATOM 863 N N . ARG A 1 109 ? 12.595 -2.641 0.245 1.00 93.69 109 ARG A N 1
ATOM 864 C CA . ARG A 1 109 ? 12.377 -1.193 0.403 1.00 93.69 109 ARG A CA 1
ATOM 865 C C . ARG A 1 109 ? 12.525 -0.414 -0.907 1.00 93.69 109 ARG A C 1
ATOM 867 O O . ARG A 1 109 ? 12.636 0.812 -0.868 1.00 93.69 109 ARG A O 1
ATOM 874 N N . THR A 1 110 ? 12.464 -1.089 -2.056 1.00 95.94 110 THR A N 1
ATOM 875 C CA . THR A 1 110 ? 12.457 -0.444 -3.369 1.00 95.94 110 THR A CA 1
ATOM 876 C C . THR A 1 110 ? 11.185 0.394 -3.504 1.00 95.94 110 THR A C 1
ATOM 878 O O . THR A 1 110 ? 10.081 -0.151 -3.393 1.00 95.94 110 THR A O 1
ATOM 881 N N . PRO A 1 111 ? 11.294 1.719 -3.710 1.00 95.44 111 PRO A N 1
ATOM 882 C CA . PRO A 1 111 ? 10.124 2.569 -3.816 1.00 95.44 111 PRO A CA 1
ATOM 883 C C . PRO A 1 111 ? 9.428 2.365 -5.161 1.00 95.44 111 PRO A C 1
ATOM 885 O O . PRO A 1 111 ? 10.068 2.386 -6.214 1.00 95.44 111 PRO A O 1
ATOM 888 N N . ALA A 1 112 ? 8.099 2.256 -5.140 1.00 95.62 112 ALA A N 1
ATOM 889 C CA . ALA A 1 112 ? 7.319 1.991 -6.348 1.00 95.62 112 ALA A CA 1
ATOM 890 C C . ALA A 1 112 ? 7.505 3.082 -7.422 1.00 95.62 112 ALA A C 1
ATOM 892 O O . ALA A 1 112 ? 7.527 2.786 -8.612 1.00 95.62 112 ALA A O 1
ATOM 893 N N . PHE A 1 113 ? 7.725 4.339 -7.012 1.00 94.44 113 PHE A N 1
ATOM 894 C CA . PHE A 1 113 ? 7.966 5.440 -7.951 1.00 94.44 113 PHE A CA 1
ATOM 895 C C . PHE A 1 113 ? 9.274 5.290 -8.744 1.00 94.44 113 PHE A C 1
ATOM 897 O O . PHE A 1 113 ? 9.361 5.809 -9.852 1.00 94.44 113 PHE A O 1
ATOM 904 N N . ALA A 1 114 ? 10.292 4.614 -8.197 1.00 96.06 114 ALA A N 1
ATOM 905 C CA . ALA A 1 114 ? 11.550 4.399 -8.911 1.00 96.06 114 ALA A CA 1
ATOM 906 C C . ALA A 1 114 ? 11.371 3.355 -10.020 1.00 96.06 114 ALA A C 1
ATOM 908 O O . ALA A 1 114 ? 11.785 3.592 -11.150 1.00 96.06 114 ALA A O 1
ATOM 909 N N . VAL A 1 115 ? 10.652 2.268 -9.719 1.00 97.00 115 VAL A N 1
ATOM 910 C CA . VAL A 1 115 ? 10.268 1.242 -10.703 1.00 97.00 115 VAL A CA 1
ATOM 911 C C . VAL A 1 115 ? 9.419 1.855 -11.821 1.00 97.00 115 VAL A C 1
ATOM 913 O O . VAL A 1 115 ? 9.707 1.644 -12.995 1.00 97.00 115 VAL A O 1
ATOM 916 N N . LEU A 1 116 ? 8.417 2.672 -11.473 1.00 96.81 116 LEU A N 1
ATOM 917 C CA . LEU A 1 116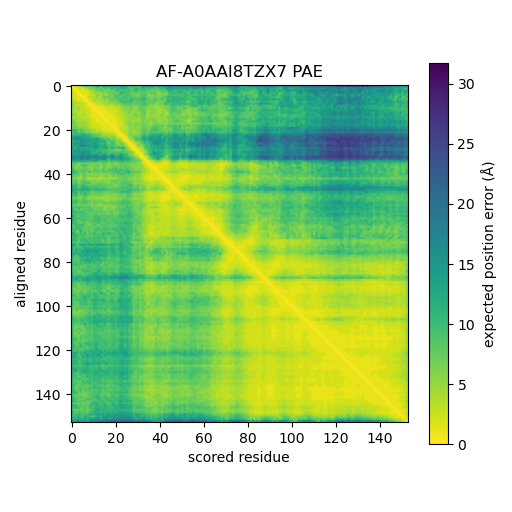 ? 7.606 3.389 -12.464 1.00 96.81 116 LEU A CA 1
ATOM 918 C C . LEU A 1 116 ? 8.445 4.345 -13.321 1.00 96.81 116 LEU A C 1
ATOM 920 O O . LEU A 1 116 ? 8.257 4.389 -14.531 1.00 96.81 116 LEU A O 1
ATOM 924 N N . GLY A 1 117 ? 9.393 5.070 -12.720 1.00 96.31 117 GLY A N 1
ATOM 925 C CA . GLY A 1 117 ? 10.286 5.967 -13.454 1.00 96.31 117 GLY A CA 1
ATOM 926 C C . GLY A 1 117 ? 11.173 5.236 -14.468 1.00 96.31 117 GLY A C 1
ATOM 927 O O . GLY A 1 117 ? 11.334 5.715 -15.588 1.00 96.31 117 GLY A O 1
ATOM 928 N N . ALA A 1 118 ? 11.703 4.064 -14.107 1.00 96.94 118 ALA A N 1
ATOM 929 C CA . ALA A 1 118 ? 12.488 3.221 -15.011 1.00 96.94 118 ALA A CA 1
ATOM 930 C C . ALA A 1 118 ? 11.640 2.671 -16.175 1.00 96.94 118 ALA A C 1
ATOM 932 O O . ALA A 1 118 ? 12.045 2.744 -17.338 1.00 96.94 118 ALA A O 1
ATOM 933 N N . LEU A 1 119 ? 10.418 2.206 -15.888 1.00 97.19 119 LEU A N 1
ATOM 934 C CA . LEU A 1 119 ? 9.459 1.785 -16.919 1.00 97.19 119 LEU A CA 1
ATOM 935 C C . LEU A 1 119 ? 9.115 2.937 -17.877 1.00 97.19 119 LEU A C 1
ATOM 937 O O . LEU A 1 119 ? 9.096 2.753 -19.093 1.00 97.19 119 LEU A O 1
ATOM 941 N N . GLU A 1 120 ? 8.895 4.144 -17.351 1.00 96.38 120 GLU A N 1
ATOM 942 C CA . GLU A 1 120 ? 8.618 5.345 -18.151 1.00 96.38 120 GLU A CA 1
ATOM 943 C C . GLU A 1 120 ? 9.812 5.785 -19.007 1.00 96.38 120 GLU A C 1
ATOM 945 O O . GLU A 1 120 ? 9.621 6.319 -20.101 1.00 96.38 120 GLU A O 1
ATOM 950 N N . ALA A 1 121 ? 11.039 5.513 -18.554 1.00 96.94 121 ALA A N 1
ATOM 951 C CA . ALA A 1 121 ? 12.256 5.700 -19.342 1.00 96.94 121 ALA A CA 1
ATOM 952 C C . ALA A 1 121 ? 12.426 4.652 -20.464 1.00 96.94 121 ALA A C 1
ATOM 954 O O . ALA A 1 121 ? 13.317 4.792 -21.305 1.00 96.94 121 ALA A O 1
ATOM 955 N N . GLY A 1 122 ? 11.561 3.634 -20.513 1.00 97.06 122 GLY A N 1
ATOM 956 C CA . GLY A 1 122 ? 11.591 2.558 -21.503 1.00 97.06 122 GLY A CA 1
ATOM 957 C C . GLY A 1 122 ? 12.579 1.441 -21.169 1.00 97.06 122 GLY A C 1
ATOM 958 O O . GLY A 1 122 ? 12.969 0.692 -22.067 1.00 97.06 122 GLY A O 1
ATOM 959 N N . GLU A 1 123 ? 13.001 1.322 -19.907 1.00 97.31 123 GLU A N 1
ATOM 960 C CA . GLU A 1 123 ? 13.848 0.215 -19.466 1.00 97.31 123 GLU A CA 1
ATOM 961 C C . GLU A 1 123 ? 13.099 -1.122 -19.539 1.00 97.31 123 GLU A C 1
ATOM 963 O O . GLU A 1 123 ? 11.892 -1.217 -19.312 1.00 97.31 123 GLU A O 1
ATOM 968 N N . HIS A 1 124 ? 13.824 -2.187 -19.886 1.00 97.81 124 HIS A N 1
ATOM 969 C CA . HIS A 1 124 ? 13.224 -3.508 -20.024 1.00 97.81 124 HIS A CA 1
ATOM 970 C C . HIS A 1 124 ? 12.885 -4.086 -18.634 1.00 97.81 124 HIS A C 1
ATOM 972 O O . HIS A 1 124 ? 13.786 -4.144 -17.795 1.00 97.81 124 HIS A O 1
ATOM 978 N N . PRO A 1 125 ? 11.670 -4.621 -18.385 1.00 97.50 125 PRO A N 1
ATOM 979 C CA . PRO A 1 125 ? 11.247 -5.079 -17.053 1.00 97.50 125 PRO A CA 1
ATOM 980 C C . PRO A 1 125 ? 12.200 -6.065 -16.365 1.00 97.50 125 PRO A C 1
ATOM 982 O O . PRO A 1 125 ? 12.392 -6.004 -15.157 1.00 97.50 125 PRO A O 1
ATOM 985 N N . ALA A 1 126 ? 12.836 -6.956 -17.132 1.00 97.75 126 ALA A N 1
ATOM 986 C CA . ALA A 1 126 ? 13.820 -7.900 -16.592 1.00 97.75 126 ALA A CA 1
ATOM 987 C C . ALA A 1 126 ? 15.110 -7.230 -16.075 1.00 97.75 126 ALA A C 1
ATOM 989 O O . ALA A 1 126 ? 15.720 -7.756 -15.153 1.00 97.75 126 ALA A O 1
ATOM 990 N N . LEU A 1 127 ? 15.520 -6.094 -16.654 1.00 97.88 127 LEU A N 1
ATOM 991 C CA . LEU A 1 127 ? 16.669 -5.322 -16.164 1.00 97.88 127 LEU A CA 1
ATOM 992 C C . LEU A 1 127 ? 16.296 -4.566 -14.891 1.00 97.88 127 LEU A C 1
ATOM 994 O O . LEU A 1 127 ? 17.024 -4.635 -13.916 1.00 97.88 127 LEU A O 1
ATOM 998 N N . ILE A 1 128 ? 15.108 -3.955 -14.865 1.00 97.94 128 ILE A N 1
ATOM 999 C CA . ILE A 1 128 ? 14.567 -3.290 -13.671 1.00 97.94 128 ILE A CA 1
ATOM 1000 C C . ILE A 1 128 ? 14.499 -4.274 -12.493 1.00 97.94 128 ILE A C 1
ATOM 1002 O O . ILE A 1 128 ? 14.892 -3.945 -11.376 1.00 97.94 128 ILE A O 1
ATOM 1006 N N . ALA A 1 129 ? 14.010 -5.491 -12.744 1.00 97.62 129 ALA A N 1
ATOM 1007 C CA . ALA A 1 129 ? 13.951 -6.552 -11.746 1.00 97.62 129 ALA A CA 1
ATOM 1008 C C . ALA A 1 129 ? 15.340 -6.876 -11.164 1.00 97.62 129 ALA A C 1
ATOM 1010 O O . ALA A 1 129 ? 15.500 -6.913 -9.945 1.00 97.62 129 ALA A O 1
ATOM 1011 N N . ASP A 1 130 ? 16.348 -7.039 -12.023 1.00 97.56 130 ASP A N 1
ATOM 1012 C CA . ASP A 1 130 ? 17.732 -7.308 -11.615 1.00 97.56 130 ASP A CA 1
ATOM 1013 C C . ASP A 1 130 ? 18.339 -6.127 -10.831 1.00 97.56 130 ASP A C 1
ATOM 1015 O O . ASP A 1 130 ? 18.798 -6.299 -9.698 1.00 97.56 130 ASP A O 1
ATOM 1019 N N . ASP A 1 131 ? 18.236 -4.910 -11.372 1.00 96.31 131 ASP A N 1
ATOM 1020 C CA . ASP A 1 131 ? 18.816 -3.686 -10.805 1.00 96.31 131 ASP A CA 1
ATOM 1021 C C . ASP A 1 131 ? 18.261 -3.362 -9.413 1.00 96.31 131 ASP A C 1
ATOM 1023 O O . ASP A 1 131 ? 19.001 -2.960 -8.510 1.00 96.31 131 ASP A O 1
ATOM 1027 N N . TYR A 1 132 ? 16.957 -3.562 -9.212 1.00 95.69 132 TYR A N 1
ATOM 1028 C CA . TYR A 1 132 ? 16.306 -3.344 -7.921 1.00 95.69 132 TYR A CA 1
ATOM 1029 C C . TYR A 1 132 ? 16.248 -4.597 -7.039 1.00 95.69 132 TYR A C 1
ATOM 1031 O O . TYR A 1 132 ? 15.728 -4.513 -5.923 1.00 95.69 132 TYR A O 1
ATOM 1039 N N . SER A 1 133 ? 16.782 -5.734 -7.502 1.00 96.06 133 SER A N 1
ATOM 1040 C CA . SER A 1 133 ? 16.717 -7.032 -6.813 1.00 96.06 133 SER A CA 1
ATOM 1041 C C . SER A 1 133 ? 15.287 -7.436 -6.418 1.00 96.06 133 SER A C 1
ATOM 1043 O O . SER A 1 133 ? 15.046 -7.921 -5.310 1.00 96.06 133 SER A O 1
ATOM 1045 N N . ILE A 1 134 ? 14.337 -7.212 -7.326 1.00 96.38 134 ILE A N 1
ATOM 1046 C CA . ILE A 1 134 ? 12.912 -7.552 -7.197 1.00 96.38 134 ILE A CA 1
ATOM 1047 C C . ILE A 1 134 ? 12.513 -8.550 -8.284 1.00 96.38 134 ILE A C 1
ATOM 1049 O O . ILE A 1 134 ? 13.250 -8.809 -9.232 1.00 96.38 134 ILE A O 1
ATOM 1053 N N . THR A 1 135 ? 11.336 -9.139 -8.155 1.00 96.62 135 THR A N 1
ATOM 1054 C CA . THR A 1 135 ? 10.800 -10.089 -9.131 1.00 96.62 135 THR A CA 1
ATOM 1055 C C . THR A 1 135 ? 10.166 -9.375 -10.326 1.00 96.62 135 THR A C 1
ATOM 1057 O O . THR A 1 135 ? 9.708 -8.233 -10.235 1.00 96.62 135 THR A O 1
ATOM 1060 N N . ILE A 1 136 ? 10.097 -10.065 -11.467 1.00 96.31 136 ILE A N 1
ATOM 1061 C CA . ILE A 1 136 ? 9.388 -9.554 -12.653 1.00 96.31 136 ILE A CA 1
ATOM 1062 C C . ILE A 1 136 ? 7.893 -9.399 -12.345 1.00 96.31 136 ILE A C 1
ATOM 1064 O O . ILE A 1 136 ? 7.248 -8.470 -12.830 1.00 96.31 136 ILE A O 1
ATOM 1068 N N . GLU A 1 137 ? 7.347 -10.276 -11.507 1.00 96.06 137 GLU A N 1
ATOM 1069 C CA . GLU A 1 137 ? 5.972 -10.223 -11.030 1.00 96.06 137 GLU A CA 1
ATOM 1070 C C . GLU A 1 137 ? 5.701 -8.947 -10.218 1.00 96.06 137 GLU A C 1
ATOM 1072 O O . GLU A 1 137 ? 4.671 -8.307 -10.435 1.00 96.06 137 GLU A O 1
ATOM 1077 N N . GLU A 1 138 ? 6.633 -8.530 -9.352 1.00 96.12 138 GLU A N 1
ATOM 1078 C CA . GLU A 1 138 ? 6.563 -7.257 -8.615 1.00 96.12 138 GLU A CA 1
ATOM 1079 C C . GLU A 1 138 ? 6.639 -6.044 -9.547 1.00 96.12 138 GLU A C 1
ATOM 1081 O O . GLU A 1 138 ? 5.850 -5.111 -9.388 1.00 96.12 138 GLU A O 1
ATOM 1086 N N . VAL A 1 139 ? 7.523 -6.061 -10.553 1.00 97.06 139 VAL A N 1
ATOM 1087 C CA . VAL A 1 139 ? 7.583 -4.995 -11.574 1.00 97.06 139 VAL A CA 1
ATOM 1088 C C . VAL A 1 139 ? 6.246 -4.885 -12.308 1.00 97.06 139 VAL A C 1
ATOM 1090 O O . VAL A 1 139 ? 5.673 -3.798 -12.401 1.00 97.06 139 VAL A O 1
ATOM 1093 N N . ALA A 1 140 ? 5.710 -6.013 -12.776 1.00 96.25 140 ALA A N 1
ATOM 1094 C CA . ALA A 1 140 ? 4.444 -6.055 -13.500 1.00 96.25 140 ALA A CA 1
ATOM 1095 C C . ALA A 1 140 ? 3.252 -5.637 -12.620 1.00 96.25 140 ALA A C 1
ATOM 1097 O O . ALA A 1 140 ? 2.319 -5.000 -13.111 1.00 96.25 140 ALA A O 1
ATOM 1098 N N . ALA A 1 141 ? 3.263 -5.979 -11.328 1.00 95.38 141 ALA A N 1
ATOM 1099 C CA . ALA A 1 141 ? 2.250 -5.530 -10.375 1.00 95.38 141 ALA A CA 1
ATOM 1100 C C . ALA A 1 141 ? 2.308 -4.009 -10.173 1.00 95.38 141 ALA A C 1
ATOM 1102 O O . ALA A 1 141 ? 1.281 -3.336 -10.228 1.00 95.38 141 ALA A O 1
ATOM 1103 N N . ILE A 1 142 ? 3.502 -3.436 -10.015 1.00 95.56 142 ILE A N 1
ATOM 1104 C CA . ILE A 1 142 ? 3.668 -1.980 -9.907 1.00 95.56 142 ILE A CA 1
ATOM 1105 C C . ILE A 1 142 ? 3.160 -1.278 -11.175 1.00 95.56 142 ILE A C 1
ATOM 1107 O O . ILE A 1 142 ? 2.430 -0.291 -11.077 1.00 95.56 142 ILE A O 1
ATOM 1111 N N . GLU A 1 143 ? 3.478 -1.808 -12.357 1.00 95.75 143 GLU A N 1
ATOM 1112 C CA . GLU A 1 143 ? 3.018 -1.260 -13.636 1.00 95.75 143 GLU A CA 1
ATOM 1113 C C . GLU A 1 143 ? 1.486 -1.277 -13.768 1.00 95.75 143 GLU A C 1
ATOM 1115 O O . GLU A 1 143 ? 0.885 -0.247 -14.092 1.00 95.75 143 GLU A O 1
ATOM 1120 N N . ARG A 1 144 ? 0.837 -2.413 -13.464 1.00 95.19 144 ARG A N 1
ATOM 1121 C CA . ARG A 1 144 ? -0.634 -2.552 -13.507 1.00 95.19 144 ARG A CA 1
ATOM 1122 C C . ARG A 1 144 ? -1.346 -1.507 -12.652 1.00 95.19 144 ARG A C 1
ATOM 1124 O O . ARG A 1 144 ? -2.414 -1.032 -13.028 1.00 95.19 144 ARG A O 1
ATOM 1131 N N . HIS A 1 145 ? -0.748 -1.136 -11.523 1.00 92.69 145 HIS A N 1
ATOM 1132 C CA . HIS A 1 145 ? -1.328 -0.219 -10.544 1.00 92.69 145 HIS A CA 1
ATOM 1133 C C . HIS A 1 145 ? -0.783 1.216 -10.644 1.00 92.69 145 HIS A C 1
ATOM 1135 O O . HIS A 1 145 ? -0.954 2.003 -9.709 1.00 92.69 145 HIS A O 1
ATOM 1141 N N . ARG A 1 146 ? -0.152 1.596 -11.767 1.00 92.81 146 ARG A N 1
ATOM 1142 C CA . ARG A 1 146 ? 0.497 2.911 -11.928 1.00 92.81 146 ARG A CA 1
ATOM 1143 C C . ARG A 1 146 ? -0.410 4.106 -11.637 1.00 92.81 146 ARG A C 1
ATOM 1145 O O . ARG A 1 146 ? 0.044 5.077 -11.042 1.00 92.81 146 ARG A O 1
ATOM 1152 N N . GLU A 1 147 ? -1.679 4.039 -12.041 1.00 88.62 147 GLU A N 1
ATOM 1153 C CA . GLU A 1 147 ? -2.633 5.142 -11.864 1.00 88.62 147 GLU A CA 1
ATOM 1154 C C . GLU A 1 147 ? -2.917 5.376 -10.380 1.00 88.62 147 GLU A C 1
ATOM 1156 O O . GLU A 1 147 ? -2.791 6.494 -9.888 1.00 88.62 147 GLU A O 1
ATOM 1161 N N . TRP A 1 148 ? -3.191 4.300 -9.644 1.00 86.38 148 TRP A N 1
ATOM 1162 C CA . TRP A 1 148 ? -3.388 4.358 -8.200 1.00 86.38 148 TRP A CA 1
ATOM 1163 C C . TRP A 1 148 ? -2.114 4.807 -7.469 1.00 86.38 148 TRP A C 1
ATOM 1165 O O . TRP A 1 148 ? -2.168 5.662 -6.586 1.00 86.38 148 TRP A O 1
ATOM 1175 N N . LEU A 1 149 ? -0.943 4.299 -7.864 1.00 88.00 149 LEU A N 1
ATOM 1176 C CA . LEU A 1 149 ? 0.332 4.698 -7.262 1.00 88.00 149 LEU A CA 1
ATOM 1177 C C . LEU A 1 149 ? 0.652 6.182 -7.472 1.00 88.00 149 LEU A C 1
ATOM 1179 O O . LEU A 1 149 ? 1.233 6.802 -6.579 1.00 88.00 149 LEU A O 1
ATOM 1183 N N . ALA A 1 150 ? 0.241 6.766 -8.599 1.00 82.06 150 ALA A N 1
ATOM 1184 C CA . ALA A 1 150 ? 0.384 8.197 -8.853 1.00 82.06 150 ALA A CA 1
ATOM 1185 C C . ALA A 1 150 ? -0.475 9.058 -7.907 1.00 82.06 150 ALA A C 1
ATOM 1187 O O . ALA A 1 150 ? -0.077 10.172 -7.572 1.00 82.06 150 ALA A O 1
ATOM 1188 N N . GLU A 1 151 ? -1.621 8.552 -7.439 1.00 75.94 151 GLU A N 1
ATOM 1189 C CA . GLU A 1 151 ? -2.479 9.243 -6.463 1.00 75.94 151 GLU A CA 1
ATOM 1190 C C . GLU A 1 151 ? -1.961 9.125 -5.018 1.00 75.94 151 GLU A C 1
ATOM 1192 O O . GLU A 1 151 ? -2.236 9.987 -4.175 1.00 75.94 151 GLU A O 1
ATOM 1197 N N . VAL A 1 152 ? -1.220 8.054 -4.715 1.00 68.81 152 VAL A N 1
ATOM 1198 C CA . VAL A 1 152 ? -0.716 7.749 -3.365 1.00 68.81 152 VAL A CA 1
ATOM 1199 C C . VAL A 1 152 ? 0.660 8.382 -3.076 1.00 68.81 152 VAL A C 1
ATOM 1201 O O . VAL A 1 152 ? 0.948 8.649 -1.899 1.00 68.81 152 VAL A O 1
ATOM 1204 N N . ALA A 1 153 ? 1.486 8.615 -4.107 1.00 58.38 153 ALA A N 1
ATOM 1205 C CA . ALA A 1 153 ? 2.861 9.150 -4.033 1.00 58.38 153 ALA A CA 1
ATOM 1206 C C . ALA A 1 153 ? 2.974 10.613 -3.546 1.00 58.38 153 ALA A C 1
ATOM 1208 O O . ALA A 1 153 ? 4.009 10.930 -2.894 1.00 58.38 153 ALA A O 1
#

pLDDT: mean 83.0, std 11.89, range [52.75, 97.94]

Solvent-accessible surface area (backbone atoms only — not comparable to full-atom values): 8703 Å² total; per-residue (Å²): 108,69,69,54,42,58,49,57,30,54,68,69,57,55,49,50,53,44,56,61,40,32,78,77,67,44,81,67,51,84,48,40,90,40,45,33,29,65,30,80,55,52,28,38,56,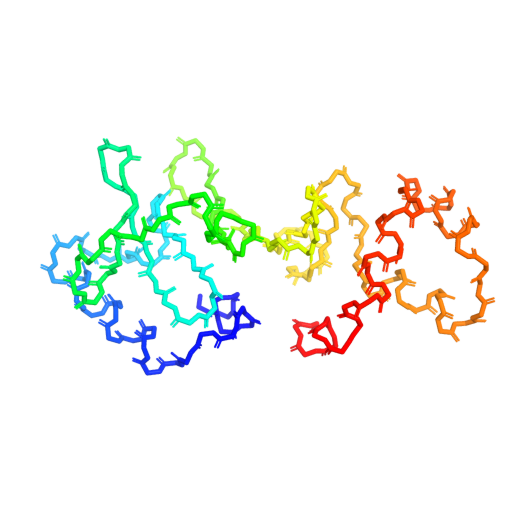57,99,88,44,56,25,28,69,91,79,60,50,66,68,67,56,87,78,45,56,76,51,45,24,34,62,36,61,51,98,83,56,45,66,57,32,36,40,37,54,74,50,100,91,42,48,30,26,30,28,63,93,44,79,83,34,32,52,12,34,69,90,71,60,49,42,51,67,57,58,51,50,42,50,73,72,66,52,56,63,69,54,55,15,60,78,64,71,49,50,57,66,56,54,53,48,51,58,77,42,43,72,61,48,67,74,56,100

Foldseek 3Di:
DLQLVLLQADPVQVVVLLVLCCVPPNPPPCLADAWKDLNYFIWGDDPNFIATSPPRDGDPCVVRVLSIKDFDADPVRGGAWIWGRQDDVWIWIQGCVAPNRATAGPPQRHHLVVLVVCVVVVHDLVVSCVVSVHDSVNSVSSVVCVVSSVSSD

Organism: Mycolicibacterium mageritense (NCBI:txid53462)

Radius of gyration: 16.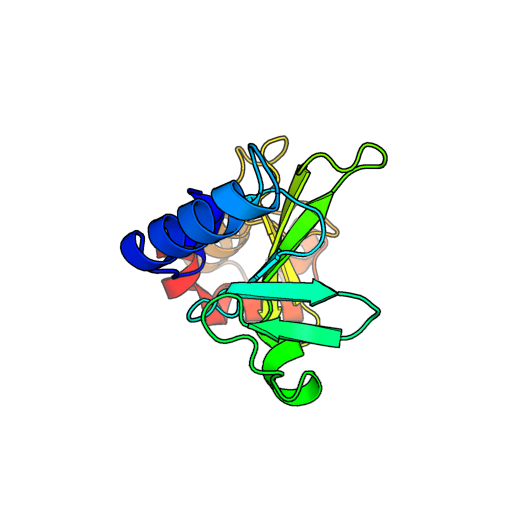63 Å; Cα contacts (8 Å, |Δi|>4): 239; chains: 1; bounding box: 41×27×46 Å

InterPro domains:
  IPR007367 VapB45-like, C-terminal [PF04255] (94-141)

Secondary structure (DSSP, 8-state):
-HHHHHTT--HHHHHHHHHHHHHHH-TTGGGSTTEEE-SS-EEEEETTEEEETTT-PPP-HHHHGGG-EEEEE-TTS-EEEEEEEEETTEEEEE-TTSGGG--EETTT--BHHHHHHHHHTT--HHHHHHHTT--HHHHHHHHHTHHHHHHH-

Sequence (153 aa):
MRALRNAGIPMQKLRRAADDLRQTQGAFVLARPVLFTDGIDLYLREHGDLYRIHDGQQPIEEVIRNYLSRVVLDDHEDPTAFCLPLDDGIQLVMDPLFNAGRPSLESTRTPAFAVLGALEAGEHPALIADDYSITIEEVAAIERHREWLAEVA

Nearest PDB structures (foldseek):
  5af3-assembly1_B  TM=6.279E-01  e=1.274E-06  Mycobacterium tuberculosis H37Rv
  5af3-assembly1_A  TM=6.278E-01  e=3.671E-06  Mycobacterium tuberculosis H37Rv
  2r0q-assembly1_F  TM=7.553E-01  e=3.303E-01  Staphylococcus aureus
  4rnz-assembly1_A  TM=6.258E-01  e=1.927E+00  Helicobacter pylori 26695
  2gu1-assembly1_A  TM=3.762E-01  e=2.168E+00  Vibrio cholerae